Protein AF-A0A849D3U3-F1 (afdb_monomer_lite)

Foldseek 3Di:
DPDPVNVLVPDDDDDDPVLVVLLVQDPDQDADLQVLQVVCVVVVHDLVVSLVVVLLSLLVSLLRSDPDLVSSLVSLVSCLVVLLVSLCNSCVSPDVDDPVVSVVSSVVSSVVSSVSNVVVRVVVD

Sequence (125 aa):
IKNDEDIEREFVYEMPKDLRAEFSKSTDIDFDIKEEYKAAFAKGLKSKTVLERSIEQHARICVENSEDVFDARILAKKLKEEISYRVRQYCYCIMNNTKNYKEWLEEDYERKLRLKISQKFAARM

pLDDT: mean 90.0, std 9.26, range [50.91, 97.94]

Structure (mmCIF, N/CA/C/O backbone):
data_AF-A0A849D3U3-F1
#
_entry.id   AF-A0A849D3U3-F1
#
loop_
_atom_site.group_PDB
_atom_site.id
_atom_site.type_symbol
_atom_site.label_atom_id
_atom_site.label_alt_id
_atom_site.label_comp_id
_atom_site.label_asym_id
_atom_site.label_entity_id
_atom_site.label_seq_id
_atom_site.pdbx_PDB_ins_code
_atom_site.Cartn_x
_atom_site.Cartn_y
_atom_site.Cartn_z
_atom_site.occupancy
_atom_site.B_iso_or_equiv
_atom_site.auth_seq_id
_atom_site.auth_comp_id
_atom_site.auth_asym_id
_atom_site.auth_atom_id
_atom_site.pdbx_PDB_model_num
ATOM 1 N N . ILE A 1 1 ? 27.501 -18.129 -9.854 1.00 50.91 1 ILE A N 1
ATOM 2 C CA . ILE A 1 1 ? 27.207 -17.388 -8.605 1.00 50.91 1 ILE A CA 1
ATOM 3 C C . ILE A 1 1 ? 25.929 -16.615 -8.893 1.00 50.91 1 ILE A C 1
ATOM 5 O O . ILE A 1 1 ? 25.936 -15.890 -9.881 1.00 50.91 1 ILE A O 1
ATOM 9 N N . LYS A 1 2 ? 24.819 -16.871 -8.181 1.00 51.66 2 LYS A N 1
ATOM 10 C CA . LYS A 1 2 ? 23.597 -16.063 -8.351 1.00 51.66 2 LYS A CA 1
ATOM 11 C C . LYS A 1 2 ? 23.950 -14.625 -7.958 1.00 51.66 2 LYS A C 1
ATOM 13 O O . LYS A 1 2 ? 24.593 -14.442 -6.930 1.00 51.66 2 LYS A O 1
ATOM 18 N N . ASN A 1 3 ? 23.622 -13.654 -8.805 1.00 72.50 3 ASN A N 1
ATOM 19 C CA . ASN A 1 3 ? 23.837 -12.243 -8.501 1.00 72.50 3 ASN A CA 1
ATOM 20 C C . ASN A 1 3 ? 22.873 -11.837 -7.371 1.00 72.50 3 ASN A C 1
ATOM 22 O O . ASN A 1 3 ? 21.761 -12.366 -7.323 1.00 72.50 3 ASN A O 1
ATOM 26 N N . ASP A 1 4 ? 23.260 -10.918 -6.484 1.00 63.75 4 ASP A N 1
ATOM 27 C CA . ASP A 1 4 ? 22.431 -10.508 -5.331 1.00 63.75 4 ASP A CA 1
ATOM 28 C C . ASP A 1 4 ? 21.025 -10.053 -5.771 1.00 63.75 4 ASP A C 1
ATOM 30 O O . ASP A 1 4 ? 20.026 -10.313 -5.103 1.00 63.75 4 ASP A O 1
ATOM 34 N N . GLU A 1 5 ? 20.930 -9.469 -6.968 1.00 66.12 5 GLU A N 1
ATOM 35 C CA . GLU A 1 5 ? 19.673 -9.036 -7.577 1.00 66.12 5 GLU A CA 1
ATOM 36 C C . GLU A 1 5 ? 18.723 -10.198 -7.933 1.00 66.12 5 GLU A C 1
ATOM 38 O O . GLU A 1 5 ? 17.505 -10.054 -7.825 1.00 66.12 5 GLU A O 1
ATOM 43 N N . ASP A 1 6 ? 19.248 -11.362 -8.328 1.00 68.75 6 ASP A N 1
ATOM 44 C CA . ASP A 1 6 ? 18.426 -12.538 -8.645 1.00 68.75 6 ASP A CA 1
ATOM 45 C C . ASP A 1 6 ? 17.862 -13.176 -7.370 1.00 68.75 6 ASP A C 1
ATOM 47 O O . ASP A 1 6 ? 16.723 -13.642 -7.352 1.00 68.75 6 ASP A O 1
ATOM 51 N N . ILE A 1 7 ? 18.632 -13.136 -6.279 1.00 71.19 7 ILE A N 1
ATOM 52 C CA . ILE A 1 7 ? 18.198 -13.610 -4.960 1.00 71.19 7 ILE A CA 1
ATOM 53 C C . ILE A 1 7 ? 17.087 -12.700 -4.415 1.00 71.19 7 ILE A C 1
ATOM 55 O O . ILE A 1 7 ? 16.066 -13.192 -3.936 1.00 71.19 7 ILE A O 1
ATOM 59 N N . GLU A 1 8 ? 17.224 -11.376 -4.550 1.00 68.31 8 GLU A N 1
ATOM 60 C CA . GLU A 1 8 ? 16.177 -10.429 -4.140 1.00 68.31 8 GLU A CA 1
ATOM 61 C C . GLU A 1 8 ? 14.870 -10.580 -4.934 1.00 68.31 8 GLU A C 1
ATOM 63 O O . GLU A 1 8 ? 13.793 -10.305 -4.400 1.00 68.31 8 GLU A O 1
ATOM 68 N N . ARG A 1 9 ? 14.941 -11.013 -6.199 1.00 71.56 9 ARG A N 1
ATOM 69 C CA . ARG A 1 9 ? 13.757 -11.270 -7.039 1.00 71.56 9 ARG A CA 1
ATOM 70 C C . ARG A 1 9 ? 13.010 -12.542 -6.648 1.00 71.56 9 ARG A C 1
ATOM 72 O O . ARG A 1 9 ? 11.794 -12.596 -6.845 1.00 71.56 9 ARG A O 1
ATOM 79 N N . GLU A 1 10 ? 13.724 -13.542 -6.135 1.00 73.88 10 GLU A N 1
ATOM 80 C CA . GLU A 1 10 ? 13.155 -14.793 -5.617 1.00 73.88 10 GLU A CA 1
ATOM 81 C C . GLU A 1 10 ? 12.583 -14.631 -4.199 1.00 73.88 10 GLU A C 1
ATOM 83 O O . GLU A 1 10 ? 11.780 -15.457 -3.769 1.00 73.88 10 GLU A O 1
ATOM 88 N N . PHE A 1 11 ? 12.943 -13.562 -3.481 1.00 76.25 11 PHE A N 1
ATOM 89 C CA . PHE A 1 11 ? 12.387 -13.282 -2.161 1.00 76.25 11 PHE A CA 1
ATOM 90 C C . PHE A 1 11 ? 10.885 -12.977 -2.257 1.00 76.25 11 PHE A C 1
ATOM 92 O O . PHE A 1 11 ? 10.467 -12.026 -2.924 1.00 76.25 11 PHE A O 1
ATOM 99 N N . VAL A 1 12 ? 10.071 -13.771 -1.563 1.00 80.06 12 VAL A N 1
ATOM 100 C CA . VAL A 1 12 ? 8.628 -13.563 -1.412 1.00 80.06 12 VAL A CA 1
ATOM 101 C C . VAL A 1 12 ? 8.376 -13.090 0.011 1.00 80.06 12 VAL A C 1
ATOM 103 O O . VAL A 1 12 ? 8.769 -13.751 0.969 1.00 80.06 12 VAL A O 1
ATOM 106 N N . TYR A 1 13 ? 7.750 -11.924 0.148 1.00 84.38 13 TYR A N 1
ATOM 107 C CA . TYR A 1 13 ? 7.263 -11.477 1.444 1.00 84.38 13 TYR A CA 1
ATOM 108 C C . TYR A 1 13 ? 5.988 -12.245 1.786 1.00 84.38 13 TYR A C 1
ATOM 110 O O . TYR A 1 13 ? 5.020 -12.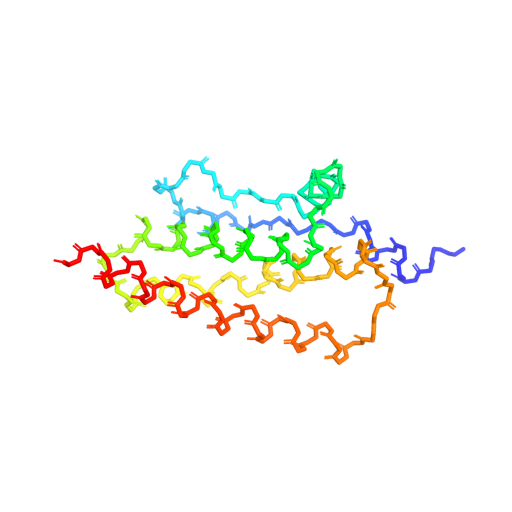206 1.027 1.00 84.38 13 TYR A O 1
ATOM 118 N N . GLU A 1 14 ? 5.982 -12.896 2.943 1.00 83.19 14 GLU A N 1
ATOM 119 C CA . GLU A 1 14 ? 4.775 -13.459 3.536 1.00 83.19 14 GLU A CA 1
ATOM 120 C C . GLU A 1 14 ? 4.388 -12.624 4.753 1.00 83.19 14 GLU A C 1
ATOM 122 O O . GLU A 1 14 ? 5.179 -12.455 5.683 1.00 83.19 14 GLU A O 1
ATOM 127 N N . MET A 1 15 ? 3.160 -12.097 4.747 1.00 86.19 15 MET A N 1
ATOM 128 C CA . MET A 1 15 ? 2.634 -11.342 5.880 1.00 86.19 15 MET A CA 1
ATOM 129 C C . MET A 1 15 ? 2.631 -12.230 7.141 1.00 86.19 15 MET A C 1
ATOM 131 O O . MET A 1 15 ? 2.016 -13.303 7.117 1.00 86.19 15 MET A O 1
ATOM 135 N N . PRO A 1 16 ? 3.262 -11.801 8.254 1.00 89.88 16 PRO A N 1
ATOM 136 C CA . PRO A 1 16 ? 3.266 -12.559 9.501 1.00 89.88 16 PRO A CA 1
ATOM 137 C C . PRO A 1 16 ? 1.848 -12.877 9.977 1.00 89.88 16 PRO A C 1
ATOM 139 O O . PRO A 1 16 ? 0.942 -12.056 9.834 1.00 89.88 16 PRO A O 1
ATOM 142 N N . LYS A 1 17 ? 1.652 -14.048 10.595 1.00 89.06 17 LYS A N 1
ATOM 143 C CA . LYS A 1 17 ? 0.325 -14.501 11.052 1.00 89.06 17 LYS A CA 1
ATOM 144 C C . LYS A 1 17 ? -0.348 -13.504 11.995 1.00 89.06 17 LYS A C 1
ATOM 146 O O . LYS A 1 17 ? -1.546 -13.275 11.863 1.00 89.06 17 LYS A O 1
ATOM 151 N N . ASP A 1 18 ? 0.427 -12.894 12.886 1.00 89.88 18 ASP A N 1
ATOM 152 C CA . ASP A 1 18 ? -0.074 -11.912 13.848 1.00 89.88 18 ASP A CA 1
ATOM 153 C C . ASP A 1 18 ? -0.601 -10.664 13.134 1.00 89.88 18 ASP A C 1
ATOM 155 O O . ASP A 1 18 ? -1.705 -10.210 13.418 1.00 89.88 18 ASP A O 1
ATOM 159 N N . LEU A 1 19 ? 0.135 -10.174 12.130 1.00 90.81 19 LEU A N 1
ATOM 160 C CA . LEU A 1 19 ? -0.303 -9.050 11.304 1.00 90.81 19 LEU A CA 1
ATOM 161 C C . LEU A 1 19 ? -1.524 -9.424 10.457 1.00 90.81 19 LEU A C 1
ATOM 163 O O . LEU A 1 19 ? -2.477 -8.657 10.371 1.00 90.81 19 LEU A O 1
ATOM 167 N N . ARG A 1 20 ? -1.536 -10.631 9.879 1.00 90.88 20 ARG A N 1
ATOM 168 C CA . ARG A 1 20 ? -2.661 -11.145 9.087 1.00 90.88 20 ARG A CA 1
ATOM 169 C C . ARG A 1 20 ? -3.945 -11.244 9.916 1.00 90.88 20 ARG A C 1
ATOM 171 O O . ARG A 1 20 ? -5.024 -10.974 9.395 1.00 90.88 20 ARG A O 1
ATOM 178 N N . ALA A 1 21 ? -3.839 -11.583 11.202 1.00 91.94 21 ALA A N 1
ATOM 179 C CA . ALA A 1 21 ? -4.976 -11.648 12.119 1.00 91.94 21 ALA A CA 1
ATOM 180 C C . ALA A 1 21 ? -5.633 -10.274 12.355 1.00 91.94 21 ALA A C 1
ATOM 182 O O . ALA A 1 21 ? -6.853 -10.198 12.527 1.00 91.94 21 ALA A O 1
ATOM 183 N N . GLU A 1 22 ? -4.859 -9.187 12.290 1.00 92.00 22 GLU A N 1
ATOM 184 C CA . GLU A 1 22 ? -5.388 -7.821 12.396 1.00 92.00 22 GLU A CA 1
ATOM 185 C C . GLU A 1 22 ? -6.262 -7.419 11.201 1.00 92.00 22 GLU A C 1
ATOM 187 O O . GLU A 1 22 ? -7.084 -6.517 11.332 1.00 92.00 22 GLU A O 1
ATOM 192 N N . PHE A 1 23 ? -6.144 -8.114 10.064 1.00 93.44 23 PHE A N 1
ATOM 193 C CA . PHE A 1 23 ? -6.959 -7.888 8.866 1.00 93.44 23 PHE A CA 1
ATOM 194 C C . PHE A 1 23 ? -8.086 -8.919 8.677 1.00 93.44 23 PHE A C 1
ATOM 196 O O . PHE A 1 23 ? -8.597 -9.099 7.571 1.00 93.44 23 PHE A O 1
ATOM 203 N N . SER A 1 24 ? -8.500 -9.595 9.753 1.00 91.62 24 SER A N 1
ATOM 204 C CA . SER A 1 24 ? -9.473 -10.702 9.731 1.00 91.62 24 SER A CA 1
ATOM 205 C C . SER A 1 24 ? -10.869 -10.361 9.189 1.00 91.62 24 SER A C 1
ATOM 207 O O . SER A 1 24 ? -11.589 -11.270 8.778 1.00 91.62 24 SER A O 1
ATOM 209 N N . LYS A 1 25 ? -11.269 -9.084 9.152 1.00 91.25 25 LYS A N 1
ATOM 210 C CA . LYS A 1 25 ? -12.555 -8.641 8.580 1.00 91.25 25 LYS A CA 1
ATOM 211 C C . LYS A 1 25 ? -12.512 -8.487 7.055 1.00 91.25 25 LYS A C 1
ATOM 213 O O . LYS A 1 25 ? -13.564 -8.314 6.444 1.00 91.25 25 LYS A O 1
ATOM 218 N N . SER A 1 26 ? -11.329 -8.543 6.440 1.00 91.31 26 SER A N 1
ATOM 219 C CA . SER A 1 26 ? -11.155 -8.396 4.992 1.00 91.31 26 SER A CA 1
ATOM 220 C C . SER A 1 26 ? -11.002 -9.751 4.307 1.00 91.31 26 SER A C 1
ATOM 222 O O . SER A 1 26 ? -10.202 -10.586 4.717 1.00 91.31 26 SER A O 1
ATOM 224 N N . THR A 1 27 ? -11.734 -9.959 3.212 1.00 82.88 27 THR A N 1
ATOM 225 C CA . THR A 1 27 ? -11.701 -11.217 2.443 1.00 82.88 27 THR A CA 1
ATOM 226 C C . THR A 1 27 ? -10.518 -11.315 1.480 1.00 82.88 27 THR A C 1
ATOM 228 O O . THR A 1 27 ? -10.186 -12.405 1.032 1.00 82.88 27 THR A O 1
ATOM 231 N N . ASP A 1 28 ? -9.912 -10.181 1.127 1.00 83.81 28 ASP A N 1
ATOM 232 C CA . ASP A 1 28 ? -8.936 -10.068 0.042 1.00 83.81 28 ASP A CA 1
ATOM 233 C C . ASP A 1 28 ? -7.795 -9.124 0.452 1.00 83.81 28 ASP A C 1
ATOM 235 O O . ASP A 1 28 ? -7.848 -7.896 0.267 1.00 83.81 28 ASP A O 1
ATOM 239 N N . ILE A 1 29 ? -6.810 -9.729 1.118 1.00 86.62 29 ILE A N 1
ATOM 240 C CA . ILE A 1 29 ? -5.654 -9.065 1.736 1.00 86.62 29 ILE A CA 1
ATOM 241 C C . ILE A 1 29 ? -4.375 -9.201 0.904 1.00 86.62 29 ILE A C 1
ATOM 243 O O . ILE A 1 29 ? -3.523 -8.318 0.972 1.00 86.62 29 ILE A O 1
ATOM 247 N N . ASP A 1 30 ? -4.278 -10.245 0.083 1.00 87.88 30 ASP A N 1
ATOM 248 C CA . ASP A 1 30 ? -3.122 -10.514 -0.765 1.00 87.88 30 ASP A CA 1
ATOM 249 C C . ASP A 1 30 ? -3.215 -9.687 -2.065 1.00 87.88 30 ASP A C 1
ATOM 251 O O . ASP A 1 30 ? -4.297 -9.461 -2.603 1.00 87.88 30 ASP A O 1
ATOM 255 N N . PHE A 1 31 ? -2.084 -9.205 -2.584 1.00 92.25 31 PHE A N 1
ATOM 256 C CA . PHE A 1 31 ? -2.056 -8.427 -3.827 1.00 92.25 31 PHE A CA 1
ATOM 257 C C . PHE A 1 31 ? -0.799 -8.735 -4.636 1.00 92.25 31 PHE A C 1
ATOM 259 O O . PHE A 1 31 ? 0.319 -8.416 -4.221 1.00 92.25 31 PHE A O 1
ATOM 266 N N . ASP A 1 32 ? -0.982 -9.305 -5.825 1.00 92.44 32 ASP A N 1
ATOM 267 C CA . ASP A 1 32 ? 0.124 -9.611 -6.727 1.00 92.44 32 ASP A CA 1
ATOM 268 C C . ASP A 1 32 ? 0.397 -8.436 -7.679 1.00 92.44 32 ASP A C 1
ATOM 270 O O . ASP A 1 32 ? -0.338 -8.167 -8.632 1.00 92.44 32 ASP A O 1
ATOM 274 N N . ILE A 1 33 ? 1.505 -7.739 -7.423 1.00 94.38 33 ILE A N 1
ATOM 275 C CA . ILE A 1 33 ? 1.961 -6.606 -8.233 1.00 94.38 33 ILE A CA 1
ATOM 276 C C . ILE 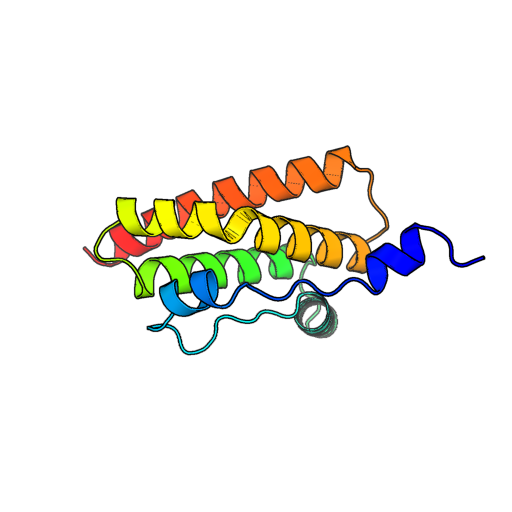A 1 33 ? 2.303 -7.022 -9.669 1.00 94.38 33 ILE A C 1
ATOM 278 O O . ILE A 1 33 ? 2.062 -6.239 -10.588 1.00 94.38 33 ILE A O 1
ATOM 282 N N . LYS A 1 34 ? 2.864 -8.218 -9.887 1.00 91.75 34 LYS A N 1
ATOM 283 C CA . LYS A 1 34 ? 3.255 -8.687 -11.226 1.00 91.75 34 LYS A CA 1
ATOM 284 C C . LYS A 1 34 ? 2.022 -9.005 -12.057 1.00 91.75 34 LYS A C 1
ATOM 286 O O . LYS A 1 34 ? 1.949 -8.590 -13.214 1.00 91.75 34 LYS A O 1
ATOM 291 N N . GLU A 1 35 ? 1.059 -9.712 -11.476 1.00 93.88 35 GLU A N 1
ATOM 292 C CA . GLU A 1 35 ? -0.191 -10.045 -12.162 1.00 93.88 35 GLU A CA 1
ATOM 293 C C . GLU A 1 35 ? -1.013 -8.790 -12.454 1.00 93.88 35 GLU A C 1
ATOM 295 O O . GLU A 1 35 ? -1.458 -8.586 -13.586 1.00 93.88 35 GLU A O 1
ATOM 300 N N . GLU A 1 36 ? -1.120 -7.877 -11.488 1.00 95.25 36 GLU A N 1
ATOM 301 C CA . GLU A 1 36 ? -1.805 -6.605 -11.696 1.00 95.25 36 GLU A CA 1
ATOM 302 C C . GLU A 1 36 ? -1.101 -5.743 -12.757 1.00 95.25 36 GLU A C 1
ATOM 304 O O . GLU A 1 36 ? -1.757 -5.101 -13.581 1.00 95.25 36 GLU A O 1
ATOM 309 N N . TYR A 1 37 ? 0.234 -5.762 -12.799 1.00 94.25 37 TYR A N 1
ATOM 310 C CA . TYR A 1 37 ? 1.004 -5.092 -13.844 1.00 94.25 37 TYR A CA 1
ATOM 311 C C . TYR A 1 37 ? 0.724 -5.670 -15.231 1.00 94.25 37 TYR A C 1
ATOM 313 O O . TYR A 1 37 ? 0.436 -4.906 -16.154 1.00 94.25 37 TYR A O 1
ATOM 321 N N . LYS A 1 38 ? 0.736 -7.001 -15.387 1.00 93.81 38 LYS A N 1
ATOM 322 C CA . LYS A 1 38 ? 0.371 -7.661 -16.651 1.00 93.81 38 LYS A CA 1
ATOM 323 C C . LYS A 1 38 ? -1.053 -7.302 -17.073 1.00 93.81 38 LYS A C 1
ATOM 325 O O . LYS A 1 38 ? -1.281 -6.976 -18.237 1.00 93.81 38 LYS A O 1
ATOM 330 N N . ALA A 1 39 ? -1.998 -7.306 -16.133 1.00 94.62 39 ALA A N 1
ATOM 331 C CA . ALA A 1 39 ? -3.390 -6.955 -16.394 1.00 94.62 39 ALA A CA 1
ATOM 332 C C . ALA A 1 39 ? -3.554 -5.483 -16.807 1.00 94.62 39 ALA A C 1
ATOM 334 O O . ALA A 1 39 ? -4.315 -5.179 -17.728 1.00 94.62 39 ALA A O 1
ATOM 335 N N . ALA A 1 40 ? -2.840 -4.562 -16.155 1.00 94.31 40 ALA A N 1
ATOM 336 C CA . ALA A 1 40 ? -2.827 -3.147 -16.515 1.00 94.31 40 ALA A CA 1
ATOM 337 C C . ALA A 1 40 ? -2.201 -2.927 -17.900 1.00 94.31 40 ALA A C 1
ATOM 339 O O . ALA A 1 40 ? -2.772 -2.207 -18.720 1.00 94.31 40 ALA A O 1
ATOM 340 N N . PHE A 1 41 ? -1.082 -3.597 -18.184 1.00 92.12 41 PHE A N 1
ATOM 341 C CA . PHE A 1 41 ? -0.387 -3.534 -19.467 1.00 92.12 41 PHE A CA 1
ATOM 342 C C . PHE A 1 41 ? -1.255 -4.055 -20.618 1.00 92.12 41 PHE A C 1
ATOM 344 O O . PHE A 1 41 ? -1.406 -3.374 -21.629 1.00 92.12 41 PHE A O 1
ATOM 351 N N . ALA A 1 42 ? -1.912 -5.205 -20.436 1.00 94.12 42 ALA A N 1
ATOM 352 C CA . ALA A 1 42 ? -2.833 -5.776 -21.422 1.00 94.12 42 ALA A CA 1
ATOM 353 C C . ALA A 1 42 ? -4.018 -4.847 -21.745 1.00 94.12 42 ALA A C 1
ATOM 355 O O . ALA A 1 42 ? -4.555 -4.878 -22.848 1.00 94.12 42 ALA A O 1
ATOM 356 N N . LYS A 1 43 ? -4.410 -3.995 -20.791 1.00 94.44 43 LYS A N 1
ATOM 357 C CA . LYS A 1 43 ? -5.471 -2.989 -20.946 1.00 94.44 43 LYS A CA 1
ATOM 358 C C . LYS A 1 43 ? -4.961 -1.634 -21.462 1.00 94.44 43 LYS A C 1
ATOM 360 O O . LYS A 1 43 ? -5.749 -0.696 -21.544 1.00 94.44 43 LYS A O 1
ATOM 365 N N . GLY A 1 44 ? -3.665 -1.495 -21.760 1.00 92.75 44 GLY A N 1
ATOM 366 C CA . GLY A 1 44 ? -3.056 -0.224 -22.171 1.00 92.75 44 GLY A CA 1
ATOM 367 C C . GLY A 1 44 ? -3.064 0.852 -21.076 1.00 92.75 44 GLY A C 1
ATOM 368 O O . GLY A 1 44 ? -3.016 2.046 -21.374 1.00 92.75 44 GLY A O 1
ATOM 369 N N . LEU A 1 45 ? -3.166 0.453 -19.804 1.00 94.12 45 LEU A N 1
ATOM 370 C CA . LEU A 1 45 ? -3.171 1.370 -18.667 1.00 94.12 45 LEU A CA 1
ATOM 371 C C . LEU A 1 45 ? -1.746 1.762 -18.270 1.00 94.12 45 LEU A C 1
ATOM 373 O O . LEU A 1 45 ? -0.773 1.049 -18.516 1.00 94.12 45 LEU A O 1
ATOM 377 N N . LYS A 1 46 ? -1.620 2.911 -17.602 1.00 91.94 46 LYS A N 1
ATOM 378 C CA . LYS A 1 46 ? -0.332 3.377 -17.078 1.00 91.94 46 LYS A CA 1
ATOM 379 C C . LYS A 1 46 ? 0.145 2.441 -15.967 1.00 91.94 46 LYS A C 1
ATOM 381 O O . LYS A 1 46 ? -0.633 2.088 -15.087 1.00 91.94 46 LYS A O 1
ATOM 386 N N . SER A 1 47 ? 1.443 2.142 -15.935 1.00 89.19 47 SER A N 1
ATOM 387 C CA . SER A 1 47 ? 2.068 1.328 -14.879 1.00 89.19 47 SER A CA 1
ATOM 388 C C . SER A 1 47 ? 1.742 1.839 -13.471 1.00 89.19 47 SER A C 1
ATOM 390 O O . SER A 1 47 ? 1.413 1.056 -12.587 1.00 89.19 47 SER A O 1
ATOM 392 N N . LYS A 1 48 ? 1.713 3.163 -13.281 1.00 90.38 48 LYS A N 1
ATOM 393 C CA . LYS A 1 48 ? 1.341 3.811 -12.012 1.00 90.38 48 LYS A CA 1
ATOM 394 C C . LYS A 1 48 ? -0.014 3.345 -11.454 1.00 90.38 48 LYS A C 1
ATOM 396 O O . LYS A 1 48 ? -0.188 3.328 -10.237 1.00 90.38 48 LYS A O 1
ATOM 401 N N . THR A 1 49 ? -0.954 2.940 -12.312 1.00 94.75 49 THR A N 1
ATOM 402 C CA . THR A 1 49 ? -2.267 2.430 -11.893 1.00 94.75 49 THR A CA 1
ATOM 403 C C . THR A 1 49 ? -2.148 1.186 -11.008 1.00 94.75 49 THR A C 1
ATOM 405 O O . THR A 1 49 ? -2.986 0.994 -10.133 1.00 94.75 49 THR A O 1
ATOM 408 N N . VAL A 1 50 ? -1.090 0.386 -11.162 1.00 95.88 50 VAL A N 1
ATOM 409 C CA . VAL A 1 50 ? -0.816 -0.788 -10.316 1.00 95.88 50 VAL A CA 1
ATOM 410 C C . VAL A 1 50 ? -0.603 -0.375 -8.860 1.00 95.88 50 VAL A C 1
ATOM 412 O O . VAL A 1 50 ? -1.262 -0.899 -7.964 1.00 95.88 50 VAL A O 1
ATOM 415 N N . LEU A 1 51 ? 0.256 0.623 -8.617 1.00 95.50 51 LEU A N 1
ATOM 416 C CA . LEU A 1 51 ? 0.475 1.152 -7.268 1.00 95.50 51 LEU A CA 1
ATOM 417 C C . LEU A 1 51 ? -0.781 1.825 -6.719 1.00 95.50 51 LEU A C 1
ATOM 419 O O . LEU A 1 51 ? -1.093 1.665 -5.547 1.00 95.50 51 LEU A O 1
ATOM 423 N N . GLU A 1 52 ? -1.529 2.550 -7.551 1.00 95.69 52 GLU A N 1
ATOM 424 C CA . GLU A 1 52 ? -2.786 3.174 -7.124 1.00 95.69 52 GLU A CA 1
ATOM 425 C C . GLU A 1 52 ? -3.818 2.132 -6.669 1.00 95.69 52 GLU A C 1
ATOM 427 O O . GLU A 1 52 ? -4.451 2.328 -5.633 1.00 95.69 52 GLU A O 1
ATOM 432 N N . ARG A 1 53 ? -3.940 1.005 -7.383 1.00 96.38 53 ARG A N 1
ATOM 433 C CA . ARG A 1 53 ? -4.799 -0.128 -6.992 1.00 96.38 53 ARG A CA 1
ATOM 434 C C . ARG A 1 53 ? -4.308 -0.805 -5.718 1.00 96.38 53 ARG A C 1
ATOM 436 O O . ARG A 1 53 ? -5.115 -1.086 -4.839 1.00 96.38 53 ARG A O 1
ATOM 443 N N . SER A 1 54 ? -2.997 -0.989 -5.588 1.00 96.69 54 SER A N 1
ATOM 444 C CA . SER A 1 54 ? -2.385 -1.530 -4.374 1.00 96.69 54 SER A CA 1
ATOM 445 C C . SER A 1 54 ? -2.680 -0.648 -3.152 1.00 96.69 54 SER A C 1
ATOM 447 O O . SER A 1 54 ? -3.100 -1.146 -2.108 1.00 96.69 54 SER A O 1
ATOM 449 N N . ILE A 1 55 ? -2.521 0.675 -3.283 1.00 97.25 55 ILE A N 1
ATOM 450 C CA . ILE A 1 55 ? -2.830 1.646 -2.221 1.00 97.25 55 ILE A CA 1
ATOM 451 C C . ILE A 1 55 ? -4.318 1.600 -1.873 1.00 97.25 55 ILE A C 1
ATOM 453 O O . ILE A 1 55 ? -4.677 1.665 -0.700 1.00 97.25 55 ILE A O 1
ATOM 457 N N . GLU A 1 56 ? -5.188 1.505 -2.878 1.00 96.38 56 GLU A N 1
ATOM 458 C CA . GLU A 1 56 ? -6.635 1.428 -2.680 1.00 96.38 56 GLU A CA 1
ATOM 459 C C . GLU A 1 56 ? -7.034 0.161 -1.909 1.00 96.38 56 GLU A C 1
ATOM 461 O O . GLU A 1 56 ? -7.864 0.242 -1.001 1.00 96.38 56 GLU A O 1
ATOM 466 N N . GLN A 1 57 ? -6.401 -0.977 -2.213 1.00 96.19 57 GLN A N 1
ATOM 467 C CA . GLN A 1 57 ? -6.596 -2.233 -1.493 1.00 96.19 57 GLN A CA 1
ATOM 468 C C . GLN A 1 57 ? -6.109 -2.127 -0.038 1.00 96.19 57 GLN A C 1
ATOM 470 O O . GLN A 1 57 ? -6.897 -2.414 0.860 1.00 96.19 57 GLN A O 1
ATOM 475 N N . HIS A 1 58 ? -4.904 -1.598 0.222 1.00 96.88 58 HIS A N 1
ATOM 476 C CA . HIS A 1 58 ? -4.439 -1.316 1.593 1.00 96.88 58 HIS A CA 1
ATOM 477 C C . HIS A 1 58 ? -5.388 -0.374 2.347 1.00 96.88 58 HIS A C 1
ATOM 479 O O . HIS A 1 58 ? -5.736 -0.611 3.501 1.00 96.88 58 HIS A O 1
ATOM 485 N N . ALA A 1 59 ? -5.848 0.696 1.699 1.00 96.56 59 ALA A N 1
ATOM 486 C CA . ALA A 1 59 ? -6.767 1.638 2.323 1.00 96.56 59 ALA A CA 1
ATOM 487 C C . ALA A 1 59 ? -8.106 0.973 2.664 1.00 96.56 59 ALA A C 1
ATOM 489 O O . ALA A 1 59 ? -8.666 1.255 3.719 1.00 96.56 59 ALA A O 1
ATOM 490 N N . ARG A 1 60 ? -8.617 0.094 1.791 1.00 95.56 60 ARG A N 1
ATOM 491 C CA . ARG A 1 60 ? -9.832 -0.694 2.037 1.00 95.56 60 ARG A CA 1
ATOM 492 C C . ARG A 1 60 ? -9.658 -1.585 3.265 1.00 95.56 60 ARG A C 1
ATOM 494 O O . ARG A 1 60 ? -10.448 -1.452 4.193 1.00 95.56 60 ARG A O 1
ATOM 501 N N . ILE A 1 61 ? -8.619 -2.422 3.299 1.00 95.50 61 ILE A N 1
ATOM 502 C CA . ILE A 1 61 ? -8.433 -3.385 4.393 1.00 95.50 61 ILE A CA 1
ATOM 503 C C . ILE A 1 61 ? -8.184 -2.686 5.734 1.00 95.50 61 ILE A C 1
ATOM 505 O O . ILE A 1 61 ? -8.746 -3.102 6.744 1.00 95.50 61 ILE A O 1
ATOM 509 N N . CYS A 1 62 ? -7.444 -1.569 5.761 1.00 96.25 62 CYS A N 1
ATOM 510 C CA . CYS A 1 62 ? -7.277 -0.791 6.990 1.00 96.25 62 CYS A CA 1
ATOM 511 C C . CYS A 1 62 ? -8.618 -0.241 7.490 1.00 96.25 62 CYS A C 1
ATOM 513 O O . CYS A 1 62 ? -8.902 -0.286 8.676 1.00 96.25 62 CYS A O 1
ATOM 515 N N . VAL A 1 63 ? -9.463 0.265 6.592 1.00 94.81 63 VAL A N 1
ATOM 516 C CA . VAL A 1 63 ? -10.750 0.889 6.940 1.00 94.81 63 VAL A CA 1
ATOM 517 C C . VAL A 1 63 ? -11.834 -0.146 7.297 1.00 94.81 63 VAL A C 1
ATOM 519 O O . VAL A 1 63 ? -12.765 0.160 8.040 1.00 94.81 63 VAL A O 1
ATOM 522 N N . GLU A 1 64 ? -11.750 -1.369 6.774 1.00 94.75 64 GLU A N 1
ATOM 523 C CA . GLU A 1 64 ? -12.619 -2.496 7.155 1.00 94.75 64 GLU A CA 1
ATOM 524 C C . GLU A 1 64 ? -12.269 -3.060 8.538 1.00 94.75 64 GLU A C 1
ATOM 526 O O . GLU A 1 64 ? -13.159 -3.489 9.271 1.00 94.75 64 GLU A O 1
ATOM 531 N N . ASN A 1 65 ? -10.988 -3.016 8.915 1.00 94.62 65 ASN A N 1
ATOM 532 C CA . ASN A 1 65 ? -10.471 -3.582 10.163 1.00 94.62 65 ASN A CA 1
ATOM 533 C C . ASN A 1 65 ? -10.275 -2.557 11.284 1.00 94.62 65 ASN A C 1
ATOM 535 O O . ASN A 1 65 ? -9.631 -2.847 12.285 1.00 94.62 65 ASN A O 1
ATOM 539 N N . SER A 1 66 ? -10.831 -1.359 11.145 1.00 95.69 66 SER A N 1
ATOM 540 C CA . SER A 1 66 ? -10.675 -0.272 12.113 1.00 95.69 66 SER A CA 1
ATOM 541 C C . SER A 1 66 ? -12.007 0.368 12.450 1.00 95.69 66 SER A C 1
ATOM 543 O O . SER A 1 66 ? -12.899 0.427 11.602 1.00 95.69 66 SER A O 1
ATOM 545 N N . GLU A 1 67 ? -12.136 0.844 13.685 1.00 92.12 67 GLU A N 1
ATOM 546 C CA . GLU A 1 67 ? -13.333 1.553 14.139 1.00 92.12 67 GLU A CA 1
ATOM 547 C C . GLU A 1 67 ? -13.297 3.010 13.680 1.00 92.12 67 GLU A C 1
ATOM 549 O O . GLU A 1 67 ? -14.294 3.537 13.182 1.00 92.12 67 GLU A O 1
ATOM 554 N N . ASP A 1 68 ? -12.120 3.632 13.754 1.00 92.81 68 ASP A N 1
ATOM 555 C CA . ASP A 1 68 ? -11.914 5.017 13.363 1.00 92.81 68 ASP A CA 1
ATOM 556 C C . ASP A 1 68 ? -10.675 5.234 12.469 1.00 92.81 68 ASP A C 1
ATOM 558 O O . ASP A 1 68 ? -9.944 4.319 12.068 1.00 92.81 68 ASP A O 1
ATOM 562 N 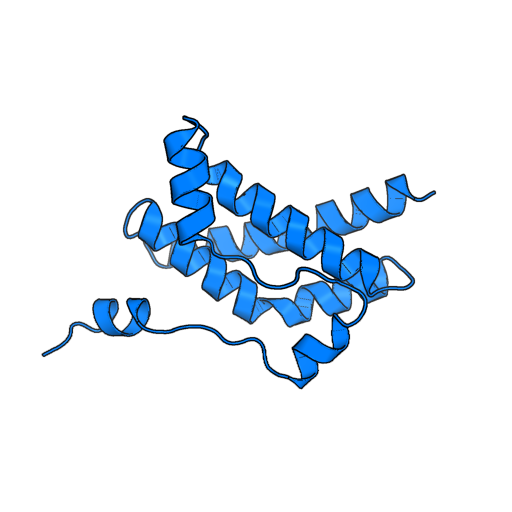N . VAL A 1 69 ? -10.448 6.502 12.115 1.00 93.19 69 VAL A N 1
ATOM 563 C CA . VAL A 1 69 ? -9.326 6.918 11.266 1.00 93.19 69 VAL A CA 1
ATOM 564 C C . VAL A 1 69 ? -7.962 6.736 11.942 1.00 93.19 69 VAL A C 1
ATOM 566 O O . VAL A 1 69 ? -6.952 6.605 11.245 1.00 93.19 69 VAL A O 1
ATOM 569 N N . PHE A 1 70 ? -7.895 6.764 13.274 1.00 93.44 70 PHE A N 1
ATOM 570 C CA . PHE A 1 70 ? -6.654 6.602 14.024 1.00 93.44 70 PHE A CA 1
ATOM 571 C C . PHE A 1 70 ? -6.223 5.138 14.031 1.00 93.44 70 PHE A C 1
ATOM 573 O O . PHE A 1 70 ? -5.075 4.861 13.672 1.00 93.44 70 PHE A O 1
ATOM 580 N N . ASP A 1 71 ? -7.148 4.220 14.299 1.00 94.94 71 ASP A N 1
ATOM 581 C CA . ASP A 1 71 ? -6.926 2.775 14.216 1.00 94.94 71 ASP A CA 1
ATOM 582 C C . ASP A 1 71 ? -6.442 2.370 12.820 1.00 94.94 71 ASP A C 1
ATOM 584 O O . ASP A 1 71 ? -5.404 1.718 12.667 1.00 94.94 71 ASP A O 1
ATOM 588 N N . ALA A 1 72 ? -7.096 2.879 11.772 1.00 95.75 72 ALA A N 1
ATOM 589 C CA . ALA A 1 72 ? -6.716 2.556 10.398 1.00 95.75 72 ALA A CA 1
ATOM 590 C C . ALA A 1 72 ? -5.316 3.070 10.043 1.00 95.75 72 ALA A C 1
ATOM 592 O O . ALA A 1 72 ? -4.591 2.453 9.256 1.00 95.75 72 ALA A O 1
ATOM 593 N N . ARG A 1 73 ? -4.899 4.199 10.629 1.00 94.00 73 ARG A N 1
ATOM 594 C CA . ARG A 1 73 ? -3.533 4.722 10.481 1.00 94.00 73 ARG A CA 1
ATOM 595 C C . ARG A 1 73 ? -2.511 3.880 11.239 1.00 94.00 73 ARG A C 1
ATOM 597 O O . ARG A 1 73 ? -1.370 3.809 10.785 1.00 94.00 73 ARG A O 1
ATOM 604 N N . ILE A 1 74 ? -2.884 3.261 12.359 1.00 95.88 74 ILE A N 1
ATOM 605 C CA . ILE A 1 74 ? -2.023 2.314 13.077 1.00 95.88 74 ILE A CA 1
ATOM 606 C C . ILE A 1 74 ? -1.831 1.054 12.230 1.00 95.88 74 ILE A C 1
ATOM 608 O O . ILE A 1 74 ? -0.685 0.678 11.986 1.00 95.88 74 ILE A O 1
ATOM 612 N N . LEU A 1 75 ? -2.909 0.475 11.689 1.00 95.56 75 LEU A N 1
ATOM 613 C CA . LEU A 1 75 ? -2.825 -0.666 10.767 1.00 95.56 75 LEU A CA 1
ATOM 614 C C . LEU A 1 75 ? -1.961 -0.346 9.542 1.00 95.56 75 LEU A C 1
ATOM 616 O O . LEU A 1 75 ? -1.064 -1.109 9.193 1.00 95.56 75 LEU A O 1
ATOM 620 N N . ALA A 1 76 ? -2.143 0.834 8.943 1.00 95.56 76 ALA A N 1
ATOM 621 C CA . ALA A 1 76 ? -1.345 1.269 7.798 1.00 95.56 76 ALA A CA 1
ATOM 622 C C . ALA A 1 76 ? 0.164 1.325 8.087 1.00 95.56 76 ALA A C 1
ATOM 624 O O . ALA A 1 76 ? 0.961 1.055 7.193 1.00 95.56 76 ALA A O 1
ATOM 625 N N . LYS A 1 77 ? 0.571 1.659 9.321 1.00 95.12 77 LYS A N 1
ATOM 626 C CA . LYS A 1 77 ? 1.989 1.644 9.721 1.00 95.12 77 LYS A CA 1
ATOM 627 C C . LYS A 1 77 ? 2.550 0.227 9.812 1.00 95.12 77 LYS A C 1
ATOM 629 O O . LYS A 1 77 ? 3.728 0.034 9.528 1.00 95.12 77 LYS A O 1
ATOM 634 N N . LYS A 1 78 ? 1.730 -0.753 10.199 1.00 95.12 78 LYS A N 1
ATOM 635 C CA . LYS A 1 78 ? 2.152 -2.158 10.296 1.00 95.12 78 LYS A CA 1
ATOM 636 C C . LYS A 1 78 ? 2.394 -2.790 8.921 1.00 95.12 78 LYS A C 1
ATOM 638 O O . LYS A 1 78 ? 3.222 -3.681 8.803 1.00 95.12 78 LYS A O 1
ATOM 643 N N . LEU A 1 79 ? 1.767 -2.256 7.872 1.00 95.06 79 LEU A N 1
ATOM 644 C CA . LEU A 1 79 ? 1.955 -2.685 6.480 1.00 95.06 79 LEU A CA 1
ATOM 645 C C . LEU A 1 79 ? 3.277 -2.216 5.843 1.00 95.06 79 LEU A C 1
ATOM 647 O O . LEU A 1 79 ? 3.481 -2.430 4.653 1.00 95.06 79 LEU A O 1
ATOM 651 N N . LYS A 1 80 ? 4.182 -1.562 6.585 1.00 94.25 80 LYS A N 1
ATOM 652 C CA . LYS A 1 80 ? 5.407 -0.964 6.027 1.00 94.25 80 LYS A CA 1
ATOM 653 C C . LYS A 1 80 ? 6.267 -1.955 5.233 1.00 94.25 80 LYS A C 1
ATOM 655 O O . LYS A 1 80 ? 6.716 -1.634 4.134 1.00 94.25 80 LYS A O 1
ATOM 660 N N . GLU A 1 81 ? 6.484 -3.154 5.767 1.00 93.00 81 GLU A N 1
ATOM 661 C CA . GLU A 1 81 ? 7.293 -4.178 5.092 1.00 93.00 81 GLU A CA 1
ATOM 662 C C . GLU A 1 81 ? 6.624 -4.677 3.808 1.00 93.00 81 GLU A C 1
ATOM 664 O O . GLU A 1 81 ? 7.276 -4.792 2.770 1.00 93.00 81 GLU A O 1
ATOM 669 N N . GLU A 1 82 ? 5.306 -4.882 3.847 1.00 93.75 82 GLU A N 1
ATOM 670 C CA . GLU A 1 82 ? 4.531 -5.252 2.667 1.00 93.75 82 GLU A CA 1
ATOM 671 C C . GLU A 1 82 ? 4.555 -4.143 1.606 1.00 93.75 82 GLU A C 1
ATOM 673 O O . GLU A 1 82 ? 4.718 -4.421 0.419 1.00 93.75 82 GLU A O 1
ATOM 678 N N . ILE A 1 83 ? 4.450 -2.873 2.012 1.00 95.50 83 ILE A N 1
ATOM 679 C CA . ILE A 1 83 ? 4.558 -1.720 1.107 1.00 95.50 83 ILE A CA 1
ATOM 680 C C . ILE A 1 83 ? 5.922 -1.720 0.412 1.00 95.50 83 ILE A C 1
ATOM 682 O O . ILE A 1 83 ? 5.968 -1.618 -0.816 1.00 95.50 83 ILE A O 1
ATOM 686 N N . SER A 1 84 ? 7.016 -1.887 1.163 1.00 94.19 84 SER A N 1
ATOM 687 C CA . SER A 1 84 ? 8.365 -1.967 0.586 1.00 94.19 84 SER A CA 1
ATOM 688 C C . SER A 1 84 ? 8.486 -3.131 -0.397 1.00 94.19 84 SER A C 1
ATOM 690 O O . SER A 1 84 ? 8.982 -2.965 -1.516 1.00 94.19 84 SER A O 1
ATOM 692 N N . TYR A 1 85 ? 7.941 -4.298 -0.044 1.00 93.75 85 TYR A N 1
ATOM 693 C CA . TYR A 1 85 ? 7.900 -5.447 -0.942 1.00 93.75 85 TYR A CA 1
ATOM 694 C C . TYR A 1 85 ? 7.144 -5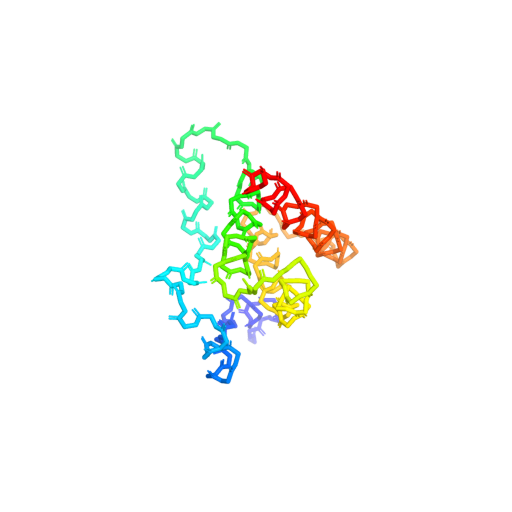.140 -2.242 1.00 93.75 85 TYR A C 1
ATOM 696 O O . TYR A 1 85 ? 7.680 -5.346 -3.335 1.00 93.75 85 TYR A O 1
ATOM 704 N N . ARG A 1 86 ? 5.930 -4.586 -2.150 1.00 94.75 86 ARG A N 1
ATOM 705 C CA . ARG A 1 86 ? 5.102 -4.256 -3.318 1.00 94.75 86 ARG A CA 1
ATOM 706 C C . ARG A 1 86 ? 5.764 -3.205 -4.213 1.00 94.75 86 ARG A C 1
ATOM 708 O O . ARG A 1 86 ? 5.767 -3.357 -5.436 1.00 94.75 86 ARG A O 1
ATOM 715 N N . VAL A 1 87 ? 6.381 -2.174 -3.631 1.00 94.12 87 VAL A N 1
ATOM 716 C CA . VAL A 1 87 ? 7.139 -1.153 -4.377 1.00 94.12 87 VAL A CA 1
ATOM 717 C C . VAL A 1 87 ? 8.357 -1.761 -5.067 1.00 94.12 87 VAL A C 1
ATOM 719 O O . VAL A 1 87 ? 8.632 -1.433 -6.225 1.00 94.12 87 VAL A O 1
ATOM 722 N N . ARG A 1 88 ? 9.059 -2.691 -4.413 1.00 91.62 88 ARG A N 1
ATOM 723 C CA . ARG A 1 88 ? 10.191 -3.405 -5.010 1.00 91.62 88 ARG A CA 1
ATOM 724 C C . ARG A 1 88 ? 9.757 -4.237 -6.217 1.00 91.62 88 ARG A C 1
ATOM 726 O O . ARG A 1 88 ? 10.358 -4.101 -7.283 1.00 91.62 88 ARG A O 1
ATOM 733 N N . GLN A 1 89 ? 8.687 -5.025 -6.082 1.00 92.25 89 GLN A N 1
ATOM 734 C CA . GLN A 1 89 ? 8.120 -5.800 -7.194 1.00 92.25 89 GLN A CA 1
ATOM 735 C C . GLN A 1 89 ? 7.683 -4.888 -8.346 1.00 92.25 89 GLN A C 1
ATOM 737 O O . GLN A 1 89 ? 7.968 -5.176 -9.508 1.00 92.25 89 GLN A O 1
ATOM 742 N N . TYR A 1 90 ? 7.053 -3.753 -8.030 1.00 93.38 90 TYR A N 1
ATOM 743 C CA . TYR A 1 90 ? 6.627 -2.776 -9.028 1.00 93.38 90 TYR A CA 1
ATOM 744 C C . TYR A 1 90 ? 7.820 -2.207 -9.795 1.00 93.38 90 TYR A C 1
ATOM 746 O O . TYR A 1 90 ? 7.802 -2.177 -11.025 1.00 93.38 90 TYR A O 1
ATOM 754 N N . CYS A 1 91 ? 8.878 -1.813 -9.079 1.00 91.69 91 CYS A N 1
ATOM 755 C CA . CYS A 1 91 ? 10.113 -1.335 -9.687 1.00 91.69 91 CYS A CA 1
ATOM 756 C C . CYS A 1 91 ? 10.697 -2.382 -10.639 1.00 91.69 91 CYS A C 1
ATOM 758 O O . CYS A 1 91 ? 10.992 -2.041 -11.778 1.00 91.69 91 CYS A O 1
ATOM 760 N N . TYR A 1 92 ? 10.782 -3.653 -10.234 1.00 89.25 92 TYR A N 1
ATOM 761 C CA . TYR A 1 92 ? 11.270 -4.712 -11.124 1.00 89.25 92 TYR A CA 1
ATOM 762 C C . TYR A 1 92 ? 10.416 -4.890 -12.389 1.00 89.25 92 TYR A C 1
ATOM 764 O O . TYR A 1 92 ? 10.964 -5.244 -13.429 1.00 89.25 92 TYR A O 1
ATOM 772 N N . CYS A 1 93 ? 9.106 -4.623 -12.328 1.00 89.19 93 CYS A N 1
ATOM 773 C CA . CYS A 1 93 ? 8.220 -4.724 -13.492 1.00 89.19 93 CYS A CA 1
ATOM 774 C C . CYS A 1 93 ? 8.420 -3.588 -14.506 1.00 89.19 93 CYS A C 1
ATOM 776 O O . CYS A 1 93 ? 8.279 -3.819 -15.702 1.00 89.19 93 CYS A O 1
ATOM 778 N N . ILE A 1 94 ? 8.716 -2.363 -14.054 1.00 87.12 94 ILE A N 1
ATOM 779 C CA . ILE A 1 94 ? 8.893 -1.219 -14.965 1.00 87.12 94 ILE A CA 1
ATOM 780 C C . ILE A 1 94 ? 10.311 -1.128 -15.536 1.00 87.12 94 ILE A C 1
ATOM 782 O O . ILE A 1 94 ? 10.464 -0.976 -16.742 1.00 87.12 94 ILE A O 1
ATOM 786 N N . MET A 1 95 ? 11.328 -1.162 -14.673 1.00 80.44 95 MET A N 1
ATOM 787 C CA . MET A 1 95 ? 12.750 -1.002 -14.992 1.00 80.44 95 MET A CA 1
ATOM 788 C C . MET A 1 95 ? 13.543 -1.102 -13.683 1.00 80.44 95 MET A C 1
ATOM 790 O O . MET A 1 95 ? 13.086 -0.594 -12.659 1.00 80.44 95 MET A O 1
ATOM 794 N N . ASN A 1 96 ? 14.746 -1.682 -13.676 1.00 71.88 96 ASN A N 1
ATOM 795 C CA . ASN A 1 96 ? 15.564 -1.648 -12.461 1.00 71.88 96 ASN A CA 1
ATOM 796 C C . ASN A 1 96 ? 15.924 -0.187 -12.123 1.00 71.88 96 ASN A C 1
ATOM 798 O O . ASN A 1 96 ? 16.654 0.473 -12.859 1.00 71.88 96 ASN A O 1
ATOM 802 N N . ASN A 1 97 ? 15.332 0.334 -11.049 1.00 79.81 97 ASN A N 1
ATOM 803 C CA . ASN A 1 97 ? 15.466 1.725 -10.626 1.00 79.81 97 ASN A CA 1
ATOM 804 C C . ASN A 1 97 ? 16.468 1.850 -9.472 1.00 79.81 97 ASN A C 1
ATOM 806 O O . ASN A 1 97 ? 16.727 0.889 -8.742 1.00 79.81 97 ASN A O 1
ATOM 810 N N . THR A 1 98 ? 16.988 3.061 -9.268 1.00 87.62 98 THR A N 1
ATOM 811 C CA . THR A 1 98 ? 17.910 3.360 -8.166 1.00 87.62 98 THR A CA 1
ATOM 812 C C . THR A 1 98 ? 17.243 3.168 -6.804 1.00 87.62 98 THR A C 1
ATOM 814 O O . THR A 1 98 ? 16.024 3.289 -6.660 1.00 87.62 98 THR A O 1
ATOM 817 N N . LYS A 1 99 ? 18.057 2.908 -5.775 1.00 86.75 99 LYS A N 1
ATOM 818 C CA . LYS A 1 99 ? 17.598 2.800 -4.383 1.00 86.75 99 LYS A CA 1
ATOM 819 C C . LYS A 1 99 ? 16.783 4.027 -3.948 1.00 86.75 99 LYS A C 1
ATOM 821 O O . LYS A 1 99 ? 15.678 3.862 -3.448 1.00 86.75 99 LYS A O 1
ATOM 826 N N . ASN A 1 100 ? 17.258 5.232 -4.270 1.00 89.50 100 ASN A N 1
ATOM 827 C CA . ASN A 1 100 ? 16.571 6.484 -3.935 1.00 89.50 100 ASN A CA 1
ATOM 828 C C . ASN A 1 100 ? 15.162 6.573 -4.543 1.00 89.50 100 ASN A C 1
ATOM 830 O O . ASN A 1 100 ? 14.254 7.115 -3.924 1.00 89.50 100 ASN A O 1
ATOM 834 N N . TYR A 1 101 ? 14.959 6.048 -5.756 1.00 90.56 101 TYR A N 1
ATOM 835 C CA . TYR A 1 101 ? 13.634 6.048 -6.376 1.00 90.56 101 TYR A CA 1
ATOM 836 C C . TYR A 1 101 ? 12.676 5.069 -5.688 1.00 90.56 101 TYR A C 1
ATOM 838 O O . TYR A 1 101 ? 11.500 5.386 -5.520 1.00 90.56 101 TYR A O 1
ATOM 846 N N . LYS A 1 102 ? 13.179 3.901 -5.261 1.00 92.19 102 LYS A N 1
ATOM 847 C CA . LYS A 1 102 ?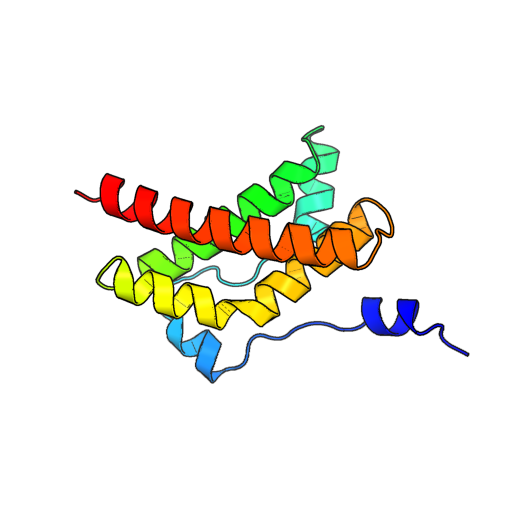 12.401 2.921 -4.486 1.00 92.19 102 LYS A CA 1
ATOM 848 C C . LYS A 1 102 ? 11.955 3.525 -3.153 1.00 92.19 102 LYS A C 1
ATOM 850 O O . LYS A 1 102 ? 10.766 3.516 -2.866 1.00 92.19 102 LYS A O 1
ATOM 855 N N . GLU A 1 103 ? 12.881 4.128 -2.408 1.00 93.38 103 GLU A N 1
ATOM 856 C CA . GLU A 1 103 ? 12.593 4.798 -1.129 1.00 93.38 103 GLU A CA 1
ATOM 857 C C . GLU A 1 103 ? 11.568 5.927 -1.300 1.00 93.38 103 GLU A C 1
ATOM 859 O O . GLU A 1 103 ? 10.576 5.987 -0.577 1.00 93.38 103 GLU A O 1
ATOM 864 N N . TRP A 1 104 ? 11.734 6.767 -2.326 1.00 95.38 104 TRP A N 1
ATOM 865 C CA . TRP A 1 104 ? 10.762 7.816 -2.633 1.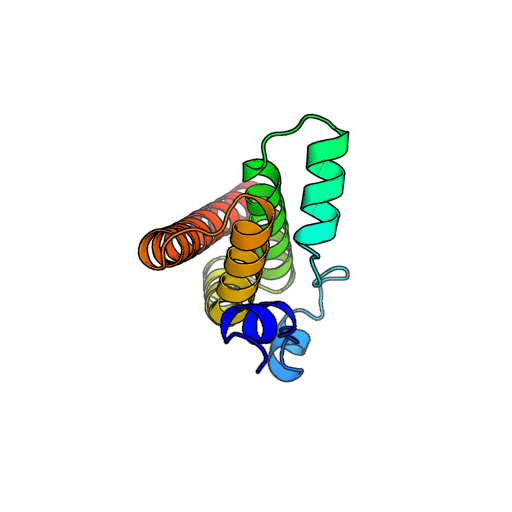00 95.38 104 TRP A CA 1
ATOM 866 C C . TRP A 1 104 ? 9.367 7.256 -2.955 1.00 95.38 104 TRP A C 1
ATOM 868 O O . TRP A 1 104 ? 8.356 7.812 -2.521 1.00 95.38 104 TRP A O 1
ATOM 878 N N . LEU A 1 105 ? 9.288 6.151 -3.707 1.00 95.31 105 LEU A N 1
ATOM 879 C CA . LEU A 1 105 ? 8.017 5.491 -4.006 1.00 95.31 105 LEU A CA 1
ATOM 880 C C . LEU A 1 105 ? 7.364 4.892 -2.758 1.00 95.31 105 LEU A C 1
ATOM 882 O O . LEU A 1 105 ? 6.141 4.955 -2.651 1.00 95.31 105 LEU A O 1
ATOM 886 N N . GLU A 1 106 ? 8.140 4.331 -1.832 1.00 96.19 106 GLU A N 1
ATOM 887 C CA . GLU A 1 106 ? 7.635 3.828 -0.550 1.00 96.19 106 GLU A CA 1
ATOM 888 C C . GLU A 1 106 ? 7.030 4.963 0.285 1.00 96.19 106 GLU A C 1
ATOM 890 O O . GLU A 1 106 ? 5.878 4.871 0.718 1.00 96.19 106 GLU A O 1
ATOM 895 N N . GLU A 1 107 ? 7.742 6.082 0.430 1.00 96.50 107 GLU A N 1
ATOM 896 C CA . GLU A 1 107 ? 7.240 7.256 1.153 1.00 96.50 107 GLU A CA 1
ATOM 897 C C . GLU A 1 107 ? 5.979 7.846 0.504 1.00 96.50 107 GLU A C 1
ATOM 899 O O . GLU A 1 107 ? 5.006 8.191 1.189 1.00 96.50 107 GLU A O 1
ATOM 904 N N . ASP A 1 108 ? 5.964 7.950 -0.828 1.00 96.62 108 ASP A N 1
ATOM 905 C CA . ASP A 1 108 ? 4.802 8.436 -1.569 1.00 96.62 108 ASP A CA 1
ATOM 906 C C . ASP A 1 108 ? 3.610 7.475 -1.454 1.00 96.62 108 ASP A C 1
ATOM 908 O O . ASP A 1 108 ? 2.469 7.930 -1.305 1.00 96.62 108 ASP A O 1
ATOM 912 N N . TYR A 1 109 ? 3.859 6.162 -1.451 1.00 97.94 109 TYR A N 1
ATOM 913 C CA . TYR A 1 109 ? 2.845 5.140 -1.205 1.00 97.94 109 TYR A CA 1
ATOM 914 C C . TYR A 1 109 ? 2.226 5.329 0.179 1.00 97.94 109 TYR A C 1
ATOM 916 O O . TYR A 1 109 ? 1.005 5.458 0.290 1.00 97.94 109 TYR A O 1
ATOM 924 N N . GLU A 1 110 ? 3.038 5.390 1.237 1.00 97.06 110 GLU A N 1
ATOM 925 C CA . GLU A 1 110 ? 2.549 5.566 2.606 1.00 97.06 110 GLU A CA 1
ATOM 926 C C . GLU A 1 110 ? 1.757 6.871 2.764 1.00 97.06 110 GLU A C 1
ATOM 928 O O . GLU A 1 110 ? 0.695 6.910 3.396 1.00 97.06 110 GLU A O 1
ATOM 933 N N . ARG A 1 111 ? 2.248 7.963 2.165 1.00 97.25 111 ARG A N 1
ATOM 934 C CA . ARG A 1 111 ? 1.564 9.260 2.175 1.00 97.25 111 ARG A CA 1
ATOM 935 C C . ARG A 1 111 ? 0.195 9.168 1.507 1.00 97.25 111 ARG A C 1
ATOM 937 O O . ARG A 1 111 ? -0.794 9.633 2.078 1.00 97.25 111 ARG A O 1
ATOM 944 N N . LYS A 1 112 ? 0.118 8.556 0.324 1.00 97.56 112 LYS A N 1
ATOM 945 C CA . LYS A 1 112 ? -1.145 8.349 -0.398 1.00 97.56 112 LYS A CA 1
ATOM 946 C C . LYS A 1 112 ? -2.086 7.411 0.347 1.00 97.56 112 LYS A C 1
ATOM 948 O O . LYS A 1 112 ? -3.280 7.689 0.381 1.00 97.56 112 LYS A O 1
ATOM 953 N N . LEU A 1 113 ? -1.569 6.369 0.993 1.00 97.69 113 LEU A N 1
ATOM 954 C CA . LEU A 1 113 ? -2.354 5.463 1.826 1.00 97.69 113 LEU A CA 1
ATOM 955 C C . LEU A 1 113 ? -3.042 6.218 2.970 1.00 97.69 113 LEU A C 1
ATOM 957 O O . LEU A 1 113 ? -4.257 6.116 3.131 1.00 97.69 113 LEU A O 1
ATOM 961 N N . ARG A 1 114 ? -2.311 7.064 3.708 1.00 95.62 114 ARG A N 1
ATOM 962 C CA . ARG A 1 114 ? -2.897 7.893 4.782 1.00 95.62 114 ARG A CA 1
ATOM 963 C C . ARG A 1 114 ? -3.984 8.841 4.272 1.00 95.62 114 ARG A C 1
ATOM 965 O O . ARG A 1 114 ? -5.010 9.021 4.937 1.00 95.62 114 ARG A O 1
ATOM 972 N N . LEU A 1 115 ? -3.771 9.444 3.101 1.00 96.50 115 LEU A N 1
ATOM 973 C CA . LEU A 1 115 ? -4.767 10.304 2.456 1.00 96.50 115 LEU A CA 1
ATOM 974 C C . LEU A 1 115 ? -6.019 9.507 2.075 1.00 96.50 115 LEU A C 1
ATOM 976 O O . LEU A 1 115 ? -7.126 9.931 2.394 1.00 96.50 115 LEU A O 1
ATOM 980 N N . LYS A 1 116 ? -5.849 8.330 1.467 1.00 96.88 116 LYS A N 1
ATOM 981 C CA . LYS A 1 116 ? -6.942 7.445 1.050 1.00 96.88 116 LYS A CA 1
ATOM 982 C C . LYS A 1 116 ? -7.762 6.920 2.220 1.00 96.88 116 LYS A C 1
ATOM 984 O O . LYS A 1 116 ? -8.985 6.919 2.138 1.00 96.88 116 LYS A O 1
ATOM 989 N N . ILE A 1 117 ? -7.114 6.550 3.322 1.00 96.19 117 ILE A N 1
ATOM 990 C CA . ILE A 1 117 ? -7.799 6.180 4.567 1.00 96.19 117 ILE A CA 1
ATOM 991 C C . ILE A 1 117 ? -8.668 7.345 5.048 1.00 96.19 117 ILE A C 1
ATOM 993 O O . ILE A 1 117 ? -9.863 7.174 5.271 1.00 96.19 117 ILE A O 1
ATOM 997 N N . SER A 1 118 ? -8.094 8.549 5.129 1.00 95.06 118 SER A N 1
ATOM 998 C CA . SER A 1 118 ? -8.825 9.738 5.588 1.00 95.06 118 SER A CA 1
ATOM 999 C C . SER A 1 118 ? -10.025 10.057 4.679 1.00 95.06 118 SER A C 1
ATOM 1001 O O . SER A 1 118 ? -11.110 10.341 5.175 1.00 95.06 118 SER A O 1
ATOM 1003 N N . GLN A 1 119 ? -9.860 9.942 3.356 1.00 95.50 119 GLN A N 1
ATOM 1004 C CA . GLN A 1 119 ? -10.941 10.116 2.379 1.00 95.50 119 GLN A CA 1
ATOM 1005 C C . GLN A 1 119 ? -12.053 9.071 2.535 1.00 95.50 119 GLN A C 1
ATOM 1007 O O . GLN A 1 119 ? -13.226 9.423 2.473 1.00 95.50 119 GLN A O 1
ATOM 1012 N N . LYS A 1 120 ? -11.706 7.797 2.757 1.00 94.38 120 LYS A N 1
ATOM 1013 C CA . LYS A 1 120 ? -12.691 6.722 2.951 1.00 94.38 120 LYS A CA 1
ATOM 1014 C C . LYS A 1 120 ? -13.522 6.917 4.217 1.00 94.38 120 LYS A C 1
ATOM 1016 O O . LYS A 1 120 ? -14.723 6.687 4.170 1.00 94.38 120 LYS A O 1
ATOM 1021 N N . PHE A 1 121 ? -12.913 7.359 5.318 1.00 91.94 121 PHE A N 1
ATOM 1022 C CA . PHE A 1 121 ? -13.661 7.689 6.536 1.00 91.94 121 PHE A CA 1
ATOM 1023 C C . PHE A 1 121 ? -14.533 8.931 6.361 1.00 91.94 121 PHE A C 1
ATOM 1025 O O . PHE A 1 121 ? -15.679 8.919 6.791 1.00 91.94 121 PHE A O 1
ATOM 1032 N N . ALA A 1 122 ? -14.036 9.971 5.686 1.00 91.88 122 ALA A N 1
ATOM 1033 C CA . ALA A 1 122 ? -14.839 11.155 5.387 1.00 91.88 122 ALA A CA 1
ATOM 1034 C C . ALA A 1 122 ? -16.053 10.833 4.497 1.00 91.88 122 ALA A C 1
ATOM 1036 O O . ALA A 1 122 ? -17.102 11.426 4.677 1.00 91.88 122 ALA A O 1
ATOM 1037 N N . ALA A 1 123 ? -15.929 9.875 3.572 1.00 90.69 123 ALA A N 1
ATOM 1038 C CA . ALA A 1 123 ? -17.032 9.420 2.722 1.00 90.69 123 ALA A CA 1
ATOM 1039 C C . ALA A 1 123 ? -18.032 8.477 3.426 1.00 90.69 123 ALA A C 1
ATOM 1041 O O . ALA A 1 123 ? -19.045 8.121 2.828 1.00 90.69 123 ALA A O 1
ATOM 1042 N N . ARG A 1 124 ? -17.729 8.018 4.651 1.00 77.81 124 ARG A N 1
ATOM 1043 C CA . ARG A 1 124 ? -18.634 7.216 5.496 1.00 77.81 124 ARG A CA 1
ATOM 1044 C C . ARG A 1 124 ? -19.506 8.073 6.424 1.00 77.81 124 ARG A C 1
ATOM 1046 O O . ARG A 1 124 ? -20.428 7.521 7.018 1.00 77.81 124 ARG A O 1
ATOM 1053 N N . MET A 1 125 ? -19.179 9.358 6.579 1.00 57.66 125 MET A N 1
ATOM 1054 C CA . MET A 1 125 ? -19.976 10.350 7.316 1.00 57.66 125 MET A CA 1
ATOM 1055 C C . MET A 1 125 ? -20.992 11.000 6.384 1.00 57.66 125 MET A C 1
ATOM 1057 O O . MET A 1 125 ? -22.115 11.259 6.862 1.00 57.66 125 MET A O 1
#

Secondary structure (DSSP, 8-state):
---HHHHHHH------HHHHHHTTT-S-----HHHHHHHHHHTT--THHHHHHHHHHHHHHHHHS-SSHHHHHHHHHHTHHHHHHHHHHHHHHH----HHHHHHHHHHHHHHHHHHHHHHHHTT-

Radius of gyration: 15.1 Å; chains: 1; bounding box: 47×28×36 Å